Protein AF-A0A8S0G1B5-F1 (afdb_monomer_lite)

InterPro domains:
  IPR036052 Tryptophan synthase beta chain-like, PALP domain superfamily [SSF53686] (2-63)

Foldseek 3Di:
DDPPDDDDDDDPDDCVVVQVVVCVVVVDHDDDDPVCVVCVPDDDPDDDDPPDPVRVVCVVVPDD

Secondary structure (DSSP, 8-state):
--TT--------S-GGGGHHHHHHHHTSPPPPPHHHHHHHTSPP------S-HHHHHHHHHS--

Radius of gyration: 20.87 Å; chains: 1; bounding box: 41×22×60 Å

Organism: Escherichia coli (NCBI:txid562)

pLDDT: mean 90.12, std 7.82, range [46.06, 97.56]

Sequence (64 aa):
MNPGEYGLFLGTAHPAKFKESVEAILGETLDLPKELAERADLPLLSHNLPADFAALRKLMMNHQ

Structure (mmCIF, N/CA/C/O backbone):
data_AF-A0A8S0G1B5-F1
#
_entry.id   AF-A0A8S0G1B5-F1
#
loop_
_atom_site.group_PDB
_atom_site.id
_atom_site.type_symbol
_atom_site.label_atom_id
_atom_site.label_alt_id
_atom_site.label_comp_id
_atom_site.label_asym_id
_atom_site.label_entity_id
_atom_site.label_seq_id
_atom_site.pdbx_PDB_ins_code
_atom_site.Cartn_x
_atom_site.Cartn_y
_atom_site.Cartn_z
_atom_site.occupancy
_atom_site.B_iso_or_equiv
_atom_site.auth_seq_id
_atom_site.auth_comp_id
_atom_site.auth_asym_id
_atom_site.auth_atom_id
_atom_site.pdbx_PDB_model_num
ATOM 1 N N . MET A 1 1 ? -4.069 -4.093 34.314 1.00 70.19 1 MET A N 1
ATOM 2 C CA . MET A 1 1 ? -4.089 -2.736 33.733 1.00 70.19 1 MET A CA 1
ATOM 3 C C . MET A 1 1 ? -4.146 -1.774 34.895 1.00 70.19 1 MET A C 1
ATOM 5 O O . MET A 1 1 ? -5.032 -1.935 35.733 1.00 70.19 1 MET A O 1
ATOM 9 N N . ASN A 1 2 ? -3.162 -0.886 35.014 1.00 85.50 2 ASN A N 1
ATOM 10 C CA . ASN A 1 2 ? -3.105 0.029 36.149 1.00 85.50 2 ASN A CA 1
ATOM 11 C C . ASN A 1 2 ? -4.083 1.194 35.930 1.00 85.50 2 ASN A C 1
ATOM 13 O O . ASN A 1 2 ? -4.257 1.636 34.790 1.00 85.50 2 ASN A O 1
ATOM 17 N N . PRO A 1 3 ? -4.730 1.713 36.987 1.00 85.94 3 PRO A N 1
ATOM 18 C CA . PRO A 1 3 ? -5.545 2.917 36.876 1.00 85.94 3 PRO A CA 1
ATOM 19 C C . PRO A 1 3 ? -4.720 4.074 36.290 1.00 85.94 3 PRO A C 1
ATOM 21 O O . PRO A 1 3 ? -3.699 4.450 36.859 1.00 85.94 3 PRO A O 1
ATOM 24 N N . GLY A 1 4 ? -5.154 4.623 35.151 1.00 91.12 4 GLY A N 1
ATOM 25 C CA . GLY A 1 4 ? -4.486 5.739 34.464 1.00 91.12 4 GLY A CA 1
ATOM 26 C C . GLY A 1 4 ? -3.600 5.358 33.272 1.00 91.12 4 GLY A C 1
ATOM 27 O O . GLY A 1 4 ? -3.149 6.249 32.556 1.00 91.12 4 GLY A O 1
ATOM 28 N N . GLU A 1 5 ? -3.379 4.069 33.006 1.00 93.81 5 GLU A N 1
ATOM 29 C CA . GLU A 1 5 ? -2.732 3.628 31.764 1.00 93.81 5 GLU A CA 1
ATOM 30 C C . GLU A 1 5 ? -3.725 3.613 30.595 1.00 93.81 5 GLU A C 1
ATOM 32 O O . GLU A 1 5 ? -4.866 3.170 30.737 1.00 93.81 5 GLU A O 1
ATOM 37 N N . TYR A 1 6 ? -3.267 4.034 29.414 1.00 91.69 6 TYR A N 1
ATOM 38 C CA . TYR A 1 6 ? -3.983 3.827 28.157 1.00 91.69 6 TYR A CA 1
ATOM 39 C C . TYR A 1 6 ? -3.027 3.351 27.061 1.00 91.69 6 TYR A C 1
ATOM 41 O O . TYR A 1 6 ? -1.842 3.684 27.054 1.00 91.69 6 TYR A O 1
ATOM 49 N N . GLY A 1 7 ? -3.554 2.548 26.137 1.00 92.62 7 GLY A N 1
ATOM 50 C CA . GLY A 1 7 ? -2.833 2.104 24.949 1.00 92.62 7 GLY A CA 1
ATOM 51 C C . GLY A 1 7 ? -3.070 3.053 23.779 1.00 92.62 7 GLY A C 1
ATOM 52 O O . GLY A 1 7 ? -4.207 3.442 23.519 1.00 92.62 7 GLY A O 1
ATOM 53 N N . LEU A 1 8 ? -2.003 3.392 23.057 1.00 94.19 8 LEU A N 1
ATOM 54 C CA . LEU A 1 8 ? -2.068 4.112 21.788 1.00 94.19 8 LEU A CA 1
ATOM 55 C C . LEU A 1 8 ? -1.565 3.201 20.673 1.00 94.19 8 LEU A C 1
ATOM 57 O O . LEU A 1 8 ? -0.438 2.711 20.724 1.00 94.19 8 LEU A O 1
ATOM 61 N N . PHE A 1 9 ? -2.388 3.020 19.646 1.00 94.00 9 PHE A N 1
ATOM 62 C CA . PHE A 1 9 ? -2.018 2.281 18.447 1.00 94.00 9 PHE A CA 1
ATOM 63 C C . PHE A 1 9 ? -1.836 3.261 17.295 1.00 94.00 9 PHE A C 1
ATOM 65 O O . PHE A 1 9 ? -2.753 4.006 16.950 1.00 94.00 9 PHE A O 1
ATOM 72 N N . LEU A 1 10 ? -0.645 3.259 16.701 1.00 94.31 10 LEU A N 1
ATOM 73 C CA . LEU A 1 10 ? -0.333 4.080 15.538 1.00 94.31 10 LEU A CA 1
ATOM 74 C C . LEU A 1 10 ? -0.467 3.231 14.276 1.00 94.31 10 LEU A C 1
ATOM 76 O O . LEU A 1 10 ? 0.366 2.368 14.003 1.00 94.31 10 LEU A O 1
ATOM 80 N N . GLY A 1 11 ? -1.518 3.487 13.499 1.00 91.88 11 GLY A N 1
ATOM 81 C CA . GLY A 1 11 ? -1.647 2.930 12.158 1.00 91.88 11 GLY A CA 1
ATOM 82 C C . GLY A 1 11 ? -0.622 3.573 11.226 1.00 91.88 11 GLY A C 1
ATOM 83 O O . GLY A 1 11 ? -0.693 4.768 10.958 1.00 91.88 11 GLY A O 1
ATOM 84 N N . THR A 1 12 ? 0.338 2.793 10.732 1.00 93.69 12 THR A N 1
ATOM 85 C CA . THR A 1 12 ? 1.412 3.285 9.847 1.00 93.69 12 THR A CA 1
ATOM 86 C C . THR A 1 12 ? 1.034 3.264 8.364 1.00 93.69 12 THR A C 1
ATOM 88 O O . THR A 1 12 ? 1.775 3.782 7.528 1.00 93.69 12 THR A O 1
ATOM 91 N N . ALA A 1 13 ? -0.110 2.666 8.021 1.00 91.94 13 ALA A N 1
ATOM 92 C CA . ALA A 1 13 ? -0.608 2.563 6.657 1.00 91.94 13 ALA A CA 1
ATOM 93 C C . ALA A 1 13 ? -2.139 2.478 6.612 1.00 91.94 13 ALA A C 1
ATOM 95 O O . ALA A 1 13 ? -2.779 1.990 7.542 1.00 91.94 13 ALA A O 1
ATOM 96 N N . HIS A 1 14 ? -2.711 2.912 5.488 1.00 90.88 14 HIS A N 1
ATOM 97 C CA . HIS A 1 14 ? -4.128 2.728 5.184 1.00 90.88 14 HIS A CA 1
ATOM 98 C C . HIS A 1 14 ? -4.416 1.257 4.803 1.00 90.88 14 HIS A C 1
ATOM 100 O O . HIS A 1 14 ? -3.615 0.681 4.057 1.00 90.88 14 HIS A O 1
ATOM 106 N N . PRO A 1 15 ? -5.555 0.656 5.214 1.00 89.69 15 PRO A N 1
ATOM 107 C CA . PRO A 1 15 ? -5.899 -0.742 4.909 1.00 89.69 15 PRO A CA 1
ATOM 108 C C . PRO A 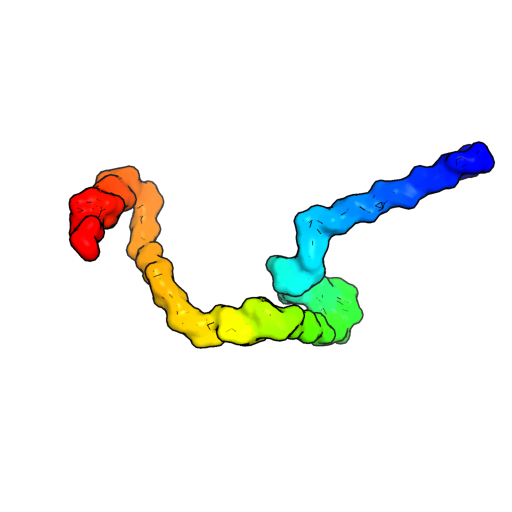1 15 ? -5.865 -1.090 3.416 1.00 89.69 15 PRO A C 1
ATOM 110 O O . PRO A 1 15 ? -5.434 -2.175 3.041 1.00 89.69 15 PRO A O 1
ATOM 113 N N . ALA A 1 16 ? -6.217 -0.129 2.554 1.00 90.00 16 ALA A N 1
ATOM 114 C CA . ALA A 1 16 ? -6.164 -0.280 1.095 1.00 90.00 16 ALA A CA 1
ATOM 115 C C . ALA A 1 16 ? -4.778 -0.676 0.548 1.00 90.00 16 ALA A C 1
ATOM 117 O O . ALA A 1 16 ? -4.701 -1.266 -0.525 1.00 90.00 16 ALA A O 1
ATOM 118 N N . LYS A 1 17 ? -3.683 -0.401 1.277 1.00 88.50 17 LYS A N 1
ATOM 119 C CA . LYS A 1 17 ? -2.330 -0.841 0.894 1.00 88.50 17 LYS A CA 1
ATOM 120 C C . LYS A 1 17 ? -2.156 -2.366 0.970 1.00 88.50 17 LYS A C 1
ATOM 122 O O . LYS A 1 17 ? -1.277 -2.905 0.308 1.00 88.50 17 LYS A O 1
ATOM 127 N N . PHE A 1 18 ? -2.987 -3.043 1.759 1.00 90.94 18 PHE A N 1
ATOM 128 C CA . PHE A 1 18 ? -2.954 -4.486 2.002 1.00 90.94 18 PHE A CA 1
ATOM 129 C C . PHE A 1 18 ? -4.328 -5.115 1.739 1.00 90.94 18 PHE A C 1
ATOM 131 O O . PHE A 1 18 ? -4.751 -6.013 2.467 1.00 90.94 18 PHE A O 1
ATOM 138 N N . LYS A 1 19 ? -5.029 -4.607 0.714 1.00 88.19 19 LYS A N 1
ATOM 139 C CA . LYS A 1 19 ? -6.428 -4.920 0.402 1.00 88.19 19 LYS A CA 1
ATOM 140 C C . LYS A 1 19 ? -6.729 -6.420 0.472 1.00 88.19 19 LYS A C 1
ATOM 142 O O . LYS A 1 19 ? -7.542 -6.812 1.294 1.00 88.19 19 LYS A O 1
ATOM 147 N N . GLU A 1 20 ? -6.003 -7.250 -0.277 1.00 90.31 20 GLU A N 1
ATOM 148 C CA . GLU A 1 20 ? -6.226 -8.706 -0.318 1.00 90.31 20 GLU A CA 1
ATOM 149 C C . GLU A 1 20 ? -6.183 -9.364 1.070 1.00 90.31 20 GLU A C 1
ATOM 151 O O . GLU A 1 20 ? -7.052 -10.157 1.422 1.00 90.31 20 GLU A O 1
ATOM 156 N N . SER A 1 21 ? -5.181 -9.020 1.886 1.00 93.81 21 SER A N 1
ATOM 157 C CA . SER A 1 21 ? -5.045 -9.583 3.234 1.00 93.81 21 SER A CA 1
ATOM 158 C C . SER A 1 21 ? -6.153 -9.096 4.166 1.00 93.81 21 SER A C 1
ATOM 160 O O . SER A 1 21 ? -6.666 -9.873 4.965 1.00 93.81 21 SER A O 1
ATOM 162 N N . VAL A 1 22 ? -6.528 -7.819 4.068 1.00 92.94 22 VAL A N 1
ATOM 163 C CA . VAL A 1 22 ? -7.580 -7.219 4.898 1.00 92.94 22 VAL A CA 1
ATOM 164 C C . VAL A 1 22 ? -8.949 -7.804 4.548 1.00 92.94 22 VAL A C 1
ATOM 166 O O . VAL A 1 22 ? -9.675 -8.212 5.450 1.00 92.94 22 VAL A O 1
ATOM 169 N N . GLU A 1 23 ? -9.281 -7.910 3.261 1.00 95.06 23 GLU A N 1
ATOM 170 C CA . GLU A 1 23 ? -10.542 -8.493 2.789 1.00 95.06 23 GLU A CA 1
ATOM 171 C C . GLU A 1 23 ? -10.661 -9.972 3.176 1.00 95.06 23 GLU A C 1
ATOM 173 O O . GLU A 1 23 ? -11.715 -10.402 3.635 1.00 95.06 23 GLU A O 1
ATOM 178 N N . ALA A 1 24 ? -9.573 -10.746 3.082 1.00 95.75 24 ALA A N 1
ATOM 179 C CA . ALA A 1 24 ? -9.564 -12.149 3.498 1.00 95.75 24 ALA A CA 1
ATOM 180 C C . ALA A 1 24 ? -9.805 -12.331 5.009 1.00 95.75 24 ALA A C 1
ATOM 182 O O . ALA A 1 24 ? -10.459 -13.290 5.415 1.00 95.75 24 ALA A O 1
ATOM 183 N N . ILE A 1 25 ? -9.280 -11.424 5.841 1.00 95.06 25 ILE A N 1
ATOM 184 C CA . ILE A 1 25 ? -9.453 -11.462 7.302 1.00 95.06 25 ILE A CA 1
ATOM 185 C C . ILE A 1 25 ? -10.865 -11.022 7.703 1.00 95.06 25 ILE A C 1
ATOM 187 O O . ILE A 1 25 ? -11.448 -11.608 8.614 1.00 95.06 25 ILE A O 1
ATOM 191 N N . LEU A 1 26 ? -11.397 -9.984 7.054 1.00 93.56 26 LEU A N 1
ATOM 192 C CA . LEU A 1 26 ? -12.697 -9.403 7.396 1.00 93.56 26 LEU A CA 1
ATOM 193 C C . LEU A 1 26 ? -13.876 -10.123 6.725 1.00 93.56 26 LEU A C 1
ATOM 195 O O . LEU A 1 26 ? -14.985 -10.063 7.241 1.00 93.56 26 LEU A O 1
ATOM 199 N N . GLY A 1 27 ? -13.650 -10.818 5.605 1.00 94.75 27 GLY A N 1
ATOM 200 C CA . GLY A 1 27 ? -14.711 -11.439 4.806 1.00 94.75 27 GLY A CA 1
ATOM 201 C C . GLY A 1 27 ? -15.561 -10.432 4.024 1.00 94.75 27 GLY A C 1
ATOM 202 O O . GLY A 1 27 ? -16.663 -10.764 3.594 1.00 94.75 27 GLY A O 1
ATOM 203 N N . GLU A 1 28 ? -15.061 -9.210 3.844 1.00 93.56 28 GLU A N 1
ATOM 204 C CA . GLU A 1 28 ? -15.768 -8.086 3.229 1.00 93.56 28 GLU A CA 1
ATOM 205 C C . GLU A 1 28 ? -14.883 -7.408 2.182 1.00 93.56 28 GLU A C 1
ATOM 207 O O . GLU A 1 28 ? -13.657 -7.432 2.291 1.00 93.56 28 GLU A O 1
ATOM 212 N N . THR A 1 29 ? -15.498 -6.787 1.174 1.00 90.62 29 THR A N 1
ATOM 213 C CA . THR A 1 29 ? -14.779 -6.007 0.159 1.00 90.62 29 THR A CA 1
ATOM 214 C C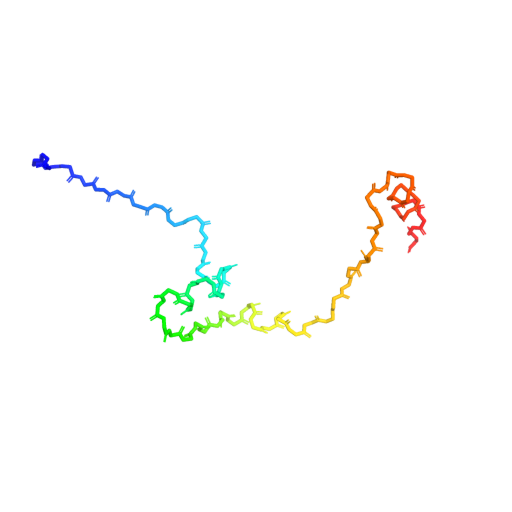 . THR A 1 29 ? -14.455 -4.616 0.692 1.00 90.62 29 THR A C 1
ATOM 216 O O . THR A 1 29 ? -15.312 -3.938 1.255 1.00 90.62 29 THR A O 1
ATOM 219 N N . LEU A 1 30 ? -13.220 -4.170 0.478 1.00 87.94 30 LEU A N 1
ATOM 220 C CA . LEU A 1 30 ? -12.761 -2.842 0.847 1.00 87.94 30 LEU A CA 1
ATOM 221 C C . LEU A 1 30 ? -12.817 -1.915 -0.370 1.00 87.94 30 LEU A C 1
ATOM 223 O O . LEU A 1 30 ? -12.143 -2.138 -1.387 1.00 87.94 30 LEU A O 1
ATOM 227 N N . ASP A 1 31 ? -13.570 -0.829 -0.238 1.00 88.94 31 ASP A N 1
ATOM 228 C CA . ASP A 1 31 ? -13.581 0.224 -1.244 1.00 88.94 31 ASP A CA 1
ATOM 229 C C . ASP A 1 31 ? -12.225 0.931 -1.307 1.00 88.94 31 ASP A C 1
ATOM 231 O O . ASP A 1 31 ? -11.587 1.246 -0.295 1.00 88.94 31 ASP A O 1
ATOM 235 N N . LEU A 1 32 ? -11.764 1.182 -2.532 1.00 87.06 32 LEU A N 1
ATOM 236 C CA . LEU A 1 32 ? -10.562 1.973 -2.747 1.00 87.06 32 LEU A CA 1
ATOM 237 C C . LEU A 1 32 ? -10.898 3.462 -2.578 1.00 87.06 32 LEU A C 1
ATOM 239 O O . LEU A 1 32 ? -11.874 3.933 -3.163 1.00 87.06 32 LEU A O 1
ATOM 243 N N . PRO A 1 33 ? -10.067 4.232 -1.850 1.00 89.06 33 PRO A N 1
ATOM 244 C CA . PRO A 1 33 ? -10.110 5.687 -1.903 1.00 89.06 33 PRO A CA 1
ATOM 245 C C . PRO A 1 33 ? -10.059 6.179 -3.351 1.00 89.06 33 PRO A C 1
ATOM 247 O O . PRO A 1 33 ? -9.347 5.599 -4.178 1.00 89.06 33 PRO A O 1
ATOM 250 N N . LYS A 1 34 ? -10.781 7.263 -3.649 1.00 89.62 34 LYS A N 1
ATOM 251 C CA . LYS A 1 34 ? -10.931 7.810 -5.006 1.00 89.62 34 LYS A CA 1
ATOM 252 C C . LYS A 1 34 ? -9.582 7.993 -5.712 1.00 89.62 34 LYS A C 1
ATOM 254 O O . LYS A 1 34 ? -9.426 7.592 -6.857 1.00 89.62 34 LYS A O 1
ATOM 259 N N . GLU A 1 35 ? -8.589 8.520 -5.007 1.00 89.69 35 GLU A N 1
ATOM 260 C CA . GLU A 1 35 ? -7.252 8.803 -5.532 1.00 89.69 35 GLU A CA 1
ATOM 261 C C . GLU A 1 35 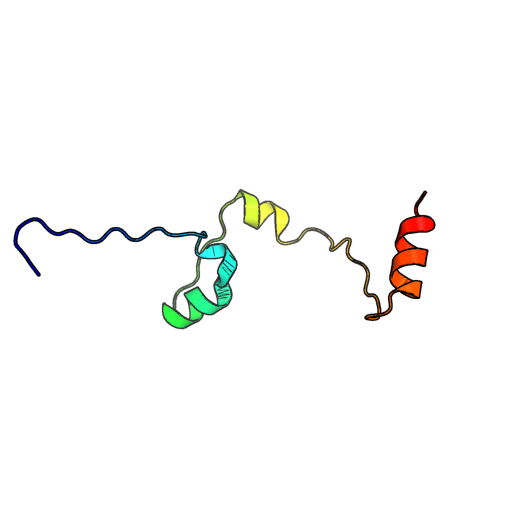? -6.469 7.539 -5.917 1.00 89.69 35 GLU A C 1
ATOM 263 O O . GLU A 1 35 ? -5.576 7.603 -6.769 1.00 89.69 35 GLU A O 1
ATOM 268 N N . LEU A 1 36 ? -6.761 6.405 -5.267 1.00 88.12 36 LEU A N 1
ATOM 269 C CA . LEU A 1 36 ? -6.191 5.102 -5.614 1.00 88.12 36 LEU A CA 1
ATOM 270 C C . LEU A 1 36 ? -6.983 4.448 -6.745 1.00 88.12 36 LEU A C 1
ATOM 272 O O . LEU A 1 36 ? -6.373 3.920 -7.670 1.00 88.12 36 LEU A O 1
ATOM 276 N N . ALA A 1 37 ? -8.315 4.534 -6.705 1.00 88.31 37 ALA A N 1
ATOM 277 C CA . ALA A 1 37 ? -9.187 4.017 -7.756 1.00 88.31 37 ALA A CA 1
ATOM 278 C C . ALA A 1 37 ? -8.880 4.662 -9.119 1.00 88.31 37 ALA A C 1
ATOM 280 O O . ALA A 1 37 ? -8.741 3.957 -10.110 1.00 88.31 37 ALA A O 1
ATOM 281 N N . GLU A 1 38 ? -8.655 5.980 -9.158 1.00 90.94 38 GLU A N 1
ATOM 282 C CA . GLU A 1 38 ? -8.280 6.718 -10.376 1.00 90.94 38 GLU A CA 1
ATOM 283 C C . GLU A 1 38 ? -6.961 6.248 -11.011 1.00 90.94 38 GLU A C 1
ATOM 285 O O . GLU A 1 38 ? -6.725 6.486 -12.194 1.00 90.94 38 GLU A O 1
ATOM 290 N N . ARG A 1 39 ? -6.079 5.611 -10.232 1.00 88.00 39 ARG A N 1
ATOM 291 C CA . ARG A 1 39 ? -4.756 5.165 -10.692 1.00 88.00 39 ARG A CA 1
ATOM 292 C C . ARG A 1 39 ? -4.641 3.654 -10.872 1.00 88.00 39 ARG A C 1
ATOM 294 O O . ARG A 1 39 ? -3.648 3.216 -11.446 1.00 88.00 39 ARG A O 1
ATOM 301 N N . ALA A 1 40 ? -5.610 2.879 -10.384 1.00 86.19 40 ALA A N 1
ATOM 302 C CA . ALA A 1 40 ? -5.537 1.419 -10.332 1.00 86.19 40 ALA A CA 1
ATOM 303 C C . ALA A 1 40 ? -5.382 0.779 -11.721 1.00 86.19 40 ALA A C 1
ATOM 305 O O . ALA A 1 40 ? -4.635 -0.185 -11.864 1.00 86.19 40 ALA A O 1
ATOM 306 N N . ASP A 1 41 ? -6.020 1.367 -12.735 1.00 87.81 41 AS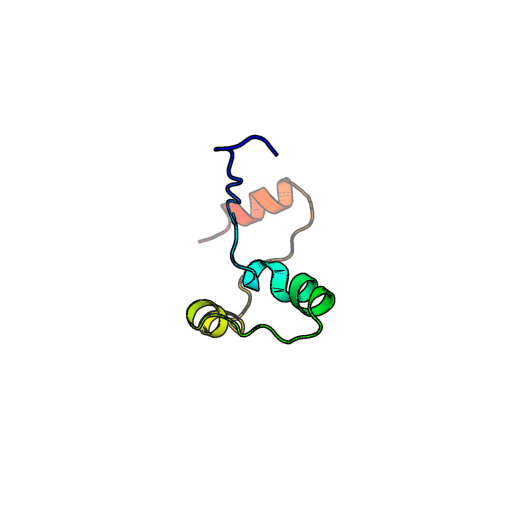P A N 1
ATOM 307 C CA . ASP A 1 41 ? -6.072 0.827 -14.098 1.00 87.81 41 ASP A CA 1
ATOM 308 C C . ASP A 1 41 ? -5.110 1.527 -15.077 1.00 87.81 41 ASP A C 1
ATOM 310 O O . ASP A 1 41 ? -5.179 1.317 -16.291 1.00 87.81 41 ASP A O 1
ATOM 314 N N . LEU A 1 42 ? -4.214 2.394 -14.586 1.00 92.50 42 LEU A N 1
ATOM 315 C CA . LEU A 1 42 ? -3.256 3.077 -15.455 1.00 92.50 42 LEU A CA 1
ATOM 316 C C . LEU A 1 42 ? -2.219 2.091 -16.022 1.00 92.50 42 LEU A C 1
ATOM 318 O O . LEU A 1 42 ? -1.788 1.175 -15.316 1.00 92.50 42 LEU A O 1
ATOM 322 N N . PRO A 1 43 ? -1.756 2.291 -17.273 1.00 93.25 43 PRO A N 1
ATOM 323 C CA . PRO A 1 43 ? -0.738 1.436 -17.866 1.00 93.25 43 PRO A CA 1
ATOM 324 C C . PRO A 1 43 ? 0.525 1.369 -17.008 1.00 93.25 43 PRO A C 1
ATOM 326 O O . PRO A 1 43 ? 1.074 2.392 -16.592 1.00 93.25 43 PRO A O 1
ATOM 329 N N . LEU A 1 44 ? 1.017 0.151 -16.786 1.00 91.50 44 LEU A N 1
ATOM 330 C CA . LEU A 1 44 ? 2.261 -0.069 -16.067 1.00 91.50 44 LEU A CA 1
ATOM 331 C C . LEU A 1 44 ? 3.437 0.393 -16.937 1.00 91.50 44 LEU A C 1
ATOM 333 O O . LEU A 1 44 ? 3.671 -0.142 -18.017 1.00 91.50 44 LEU A O 1
ATOM 337 N N . LEU A 1 45 ? 4.192 1.375 -16.451 1.00 91.44 45 LEU A N 1
ATOM 338 C CA . LEU A 1 45 ? 5.375 1.909 -17.138 1.00 91.44 45 LEU A CA 1
ATOM 339 C C . LEU A 1 45 ? 6.680 1.243 -16.670 1.00 91.44 45 LEU A C 1
ATOM 341 O O . LEU A 1 45 ? 7.761 1.798 -16.849 1.00 91.44 45 LEU A O 1
ATOM 345 N N . SER A 1 46 ? 6.592 0.086 -16.009 1.00 91.19 46 SER A N 1
ATOM 346 C CA . SER A 1 46 ? 7.763 -0.629 -15.503 1.00 91.19 46 SER A CA 1
ATOM 347 C C . SER A 1 46 ? 8.392 -1.521 -16.575 1.00 91.19 46 SER A C 1
ATOM 349 O O . SER A 1 46 ? 7.745 -1.973 -17.519 1.00 91.19 46 SER A O 1
ATOM 351 N N . HIS A 1 47 ? 9.682 -1.798 -16.402 1.00 90.25 47 HIS A N 1
ATOM 352 C CA . HIS A 1 47 ? 10.436 -2.717 -17.244 1.00 90.25 47 HIS A CA 1
ATOM 353 C C . HIS A 1 47 ? 10.859 -3.937 -16.429 1.00 90.25 47 HIS A C 1
ATOM 355 O O . HIS A 1 47 ? 11.331 -3.802 -15.300 1.00 90.25 47 HIS A O 1
ATOM 361 N N . ASN A 1 48 ? 10.735 -5.128 -17.015 1.00 93.81 48 ASN A N 1
ATOM 362 C CA . ASN A 1 48 ? 11.315 -6.338 -16.441 1.00 93.81 48 ASN A CA 1
ATOM 363 C C . ASN A 1 48 ? 12.829 -6.346 -16.675 1.00 93.81 48 ASN A C 1
ATOM 365 O O . ASN A 1 48 ? 13.284 -6.149 -17.803 1.00 93.81 48 ASN A O 1
ATOM 369 N N . LEU A 1 49 ? 13.601 -6.606 -15.621 1.00 94.00 49 LEU A N 1
ATOM 370 C CA . LEU A 1 49 ? 15.059 -6.640 -15.668 1.00 94.00 49 LEU A CA 1
ATOM 371 C C . LEU A 1 49 ? 15.580 -7.846 -14.870 1.00 94.00 49 LEU A C 1
ATOM 373 O O . LEU A 1 49 ? 15.057 -8.114 -13.786 1.00 94.00 49 LEU A O 1
ATOM 377 N N . PRO A 1 50 ? 16.605 -8.573 -15.356 1.00 94.12 50 PRO A N 1
ATOM 378 C CA . PRO A 1 50 ? 17.298 -9.559 -14.532 1.00 94.12 50 PRO A CA 1
ATOM 379 C C . PRO A 1 50 ? 17.954 -8.889 -13.317 1.00 94.12 50 PRO A C 1
ATOM 381 O O . PRO A 1 50 ? 18.299 -7.708 -13.358 1.00 94.12 50 PRO A O 1
ATOM 384 N N . ALA A 1 51 ? 18.180 -9.662 -12.253 1.00 96.38 51 ALA A N 1
ATOM 385 C CA . ALA A 1 51 ? 18.926 -9.228 -11.070 1.00 96.38 51 ALA A CA 1
ATOM 386 C C . ALA A 1 51 ? 20.439 -9.118 -11.369 1.00 96.38 51 ALA A C 1
ATOM 388 O O . ALA A 1 51 ? 21.257 -9.826 -10.788 1.00 96.38 51 ALA A O 1
ATOM 389 N N . ASP A 1 52 ? 20.796 -8.251 -12.318 1.00 97.56 52 ASP A N 1
ATOM 390 C CA . ASP A 1 52 ? 22.147 -8.035 -12.825 1.00 97.56 52 ASP A CA 1
ATOM 391 C C . ASP A 1 52 ? 22.489 -6.540 -12.858 1.00 97.56 52 ASP A C 1
ATOM 393 O O . ASP A 1 52 ? 21.746 -5.702 -13.382 1.00 97.56 52 ASP A O 1
ATOM 397 N N . PHE A 1 53 ? 23.655 -6.200 -12.311 1.00 95.38 53 PHE A N 1
ATOM 398 C CA . PHE A 1 53 ? 24.095 -4.812 -12.206 1.00 95.38 53 PHE A CA 1
ATOM 399 C C . PHE A 1 53 ? 24.423 -4.196 -13.570 1.00 95.38 53 PHE A C 1
ATOM 401 O O . PHE A 1 53 ? 24.120 -3.023 -13.806 1.00 95.38 53 PHE A O 1
ATOM 408 N N . ALA A 1 54 ? 25.034 -4.960 -14.480 1.00 95.62 54 ALA A N 1
ATOM 409 C CA . ALA A 1 54 ? 25.417 -4.438 -15.787 1.00 95.62 54 ALA A CA 1
ATOM 410 C C . ALA A 1 54 ? 24.175 -4.088 -16.625 1.00 95.62 54 ALA A C 1
ATOM 412 O O . ALA A 1 54 ? 24.141 -3.030 -17.262 1.00 95.62 54 ALA A O 1
ATOM 413 N N . ALA A 1 55 ? 23.136 -4.925 -16.559 1.00 93.50 55 ALA A N 1
ATOM 414 C CA . ALA A 1 55 ? 21.833 -4.690 -17.167 1.00 93.50 55 ALA A CA 1
ATOM 415 C C . ALA A 1 55 ? 21.169 -3.417 -16.614 1.00 93.50 55 ALA A C 1
ATOM 417 O O . ALA A 1 55 ? 20.721 -2.578 -17.399 1.00 93.50 55 ALA A O 1
ATOM 418 N N . LEU A 1 56 ? 21.185 -3.220 -15.289 1.00 94.62 56 LEU A N 1
ATOM 419 C CA . LEU A 1 56 ? 20.641 -2.014 -14.652 1.00 94.62 56 LEU A CA 1
ATOM 420 C C . LEU A 1 56 ? 21.403 -0.753 -15.071 1.00 94.62 56 LEU A C 1
ATOM 422 O O . LEU A 1 56 ? 20.793 0.231 -15.492 1.00 94.62 56 LEU A O 1
ATOM 426 N N . ARG A 1 57 ? 22.741 -0.785 -15.013 1.00 94.31 57 ARG A N 1
ATOM 427 C CA . ARG A 1 57 ? 23.592 0.348 -15.407 1.00 94.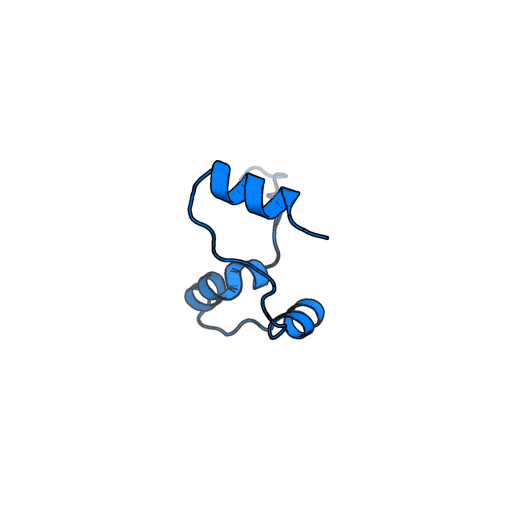31 57 ARG A CA 1
ATOM 428 C C . ARG A 1 57 ? 23.342 0.750 -16.859 1.00 94.31 57 ARG A C 1
ATOM 430 O O . ARG A 1 57 ? 23.250 1.938 -17.157 1.00 94.31 57 ARG A O 1
ATOM 437 N N . LYS A 1 58 ? 23.238 -0.232 -17.760 1.00 93.88 58 LYS A N 1
ATOM 438 C CA . LYS A 1 58 ? 22.958 0.006 -19.179 1.00 93.88 58 LYS A CA 1
ATOM 439 C C . LYS A 1 58 ? 21.592 0.661 -19.376 1.00 93.88 58 LYS A C 1
ATOM 441 O O . LYS A 1 58 ? 21.510 1.607 -20.150 1.00 93.88 58 LYS A O 1
ATOM 446 N N . LEU A 1 59 ? 20.554 0.187 -18.680 1.00 92.62 59 LEU A N 1
ATOM 447 C CA . LEU A 1 59 ? 19.221 0.792 -18.738 1.00 92.62 59 LEU A CA 1
ATOM 448 C C . LEU A 1 59 ? 19.288 2.268 -18.322 1.00 92.62 59 LEU A C 1
ATOM 450 O O . LEU A 1 59 ? 18.938 3.138 -19.110 1.00 92.62 59 LEU A O 1
ATOM 454 N N . MET A 1 60 ? 19.843 2.559 -17.142 1.00 92.44 60 MET A N 1
ATOM 455 C CA . MET A 1 60 ? 19.891 3.920 -16.590 1.00 92.44 60 MET A CA 1
ATOM 456 C C . MET A 1 60 ? 20.695 4.918 -17.435 1.00 92.44 60 MET A C 1
ATOM 458 O O . MET A 1 60 ? 20.376 6.101 -17.434 1.00 92.44 60 MET A O 1
ATOM 462 N N . MET A 1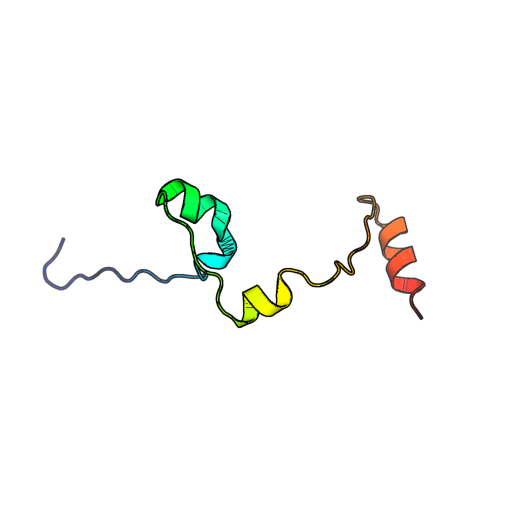 61 ? 21.743 4.469 -18.132 1.00 93.00 61 MET A N 1
ATOM 463 C CA . MET A 1 61 ? 22.628 5.350 -18.910 1.00 93.00 61 MET A CA 1
ATOM 464 C C . MET A 1 61 ? 22.202 5.544 -20.370 1.00 93.00 61 MET A C 1
ATOM 466 O O . MET A 1 61 ? 22.790 6.377 -21.054 1.00 93.00 61 MET A O 1
ATOM 470 N N . ASN A 1 62 ? 21.204 4.796 -20.847 1.00 83.62 62 ASN A N 1
ATOM 471 C CA . ASN A 1 62 ? 20.751 4.838 -22.239 1.00 83.62 62 ASN A CA 1
ATOM 472 C C . ASN A 1 62 ? 19.403 5.555 -22.429 1.00 83.62 62 ASN A C 1
ATOM 474 O O . ASN A 1 62 ? 18.909 5.611 -23.553 1.00 83.62 62 ASN A O 1
ATOM 478 N N . HIS A 1 63 ? 18.798 6.087 -21.364 1.00 60.25 63 HIS A N 1
ATOM 479 C CA . HIS A 1 63 ? 17.580 6.889 -21.471 1.00 60.25 63 HIS A CA 1
ATOM 480 C C . HIS A 1 63 ? 17.919 8.335 -21.887 1.00 60.25 63 HIS A C 1
ATOM 482 O O . HIS A 1 63 ? 18.431 9.104 -21.073 1.00 60.25 63 HIS A O 1
ATOM 488 N N . GLN A 1 64 ? 17.644 8.680 -23.156 1.00 46.06 64 GLN A N 1
ATOM 489 C CA . GLN A 1 64 ? 17.248 10.039 -23.565 1.00 46.06 64 GLN A CA 1
ATOM 490 C C . GLN A 1 64 ? 15.757 10.239 -23.292 1.00 46.06 64 GLN A C 1
ATOM 492 O O . GLN A 1 64 ? 15.008 9.241 -23.417 1.00 46.06 64 GLN A O 1
#